Protein AF-A0A0D2EVQ9-F1 (afdb_monomer)

Sequence (147 aa):
MINGIFSLAARFSTHPYFETTPVQERGRKFARSATLIKDTMINTIEEPTLEFAKGCVLLAYHYITAGELAQGSMLTSICVYYAYDLGLDMVDVRCIGDDGSGEDNLQDVDAWVHMEDLHRLWWAIWELDAFVATISSQHFGSTSPVR

Organism: NCBI:txid1442368

Radius of gyration: 18.38 Å; Cα contacts (8 Å, |Δi|>4): 140; chains: 1; bounding box: 41×39×63 Å

Solvent-accessible surface area (backbone atoms only — not comparable to full-atom values): 8045 Å² total; per-residue (Å²): 80,69,36,12,52,45,16,46,50,36,44,75,54,85,53,75,92,42,71,89,45,58,52,61,58,48,10,50,70,32,37,53,55,35,49,56,52,47,61,55,44,69,77,70,53,91,70,86,47,74,61,54,47,54,21,47,48,36,40,20,54,31,27,42,73,48,66,40,47,70,65,12,47,56,42,37,54,52,40,51,54,47,34,60,75,68,45,30,86,46,48,74,61,70,46,42,34,98,85,68,48,62,51,75,58,70,78,40,64,67,58,41,53,50,51,52,53,43,47,52,50,36,52,53,45,50,53,51,45,54,50,47,55,53,57,58,56,54,59,60,65,74,69,60,74,86,127

Foldseek 3Di:
DVLLVQLQCQLVDPDPVCVPPHSLCSSVVSLVVLVVVLVVCVVPDPADDLVSLVSLLSSLVSCVSSVVLVSNQVSLVVSVVNLVSVVLVCLVVVQQPPVRPRPPLVVDPVSVVVSVSSPVSNVSSVVSNVVSVVVVVVVVVVPPDDD

Secondary structure (DSSP, 8-state):
-HHHHHHHHGGG---GGGTTS-TTTTTHHHHHHHHHHHHHHHTT-SS--HHHHHHHHHHHHHHHHTT-HHHHHHHHHHHHHHHHHTTGGGHHHHTB-TTSPBPGGGG-HHHHHHHHHHHHHHHHHHHHHHHHHHHHHHHHHHT----

InterPro domains:
  IPR050815 Transcription factor, fungi [PTHR47338] (2-138)

Nearest PDB structures (foldseek):
  8e0m-assembly3_G  TM=3.834E-01  e=1.898E-01  synthetic construct
  8fbo-assembly1_C  TM=3.636E-01  e=6.219E-01  synthetic construct
  7ai4-assembly2_B  TM=5.319E-01  e=3.342E+00  Homo sapiens
  7exe-assembly1_A  TM=2.735E-01  e=6.357E+00  Mus musculus

Structure (mmCIF, N/CA/C/O backbone):
data_AF-A0A0D2EVQ9-F1
#
_entry.id   AF-A0A0D2EVQ9-F1
#
loop_
_atom_site.group_PDB
_atom_site.id
_atom_site.type_symbol
_atom_site.label_atom_id
_atom_site.label_alt_id
_atom_site.label_comp_id
_atom_site.label_asym_id
_atom_site.label_entity_id
_atom_site.label_seq_id
_atom_site.pdbx_PDB_ins_code
_atom_site.Cartn_x
_atom_site.Cartn_y
_atom_site.Cartn_z
_atom_site.occupancy
_atom_site.B_iso_or_equiv
_atom_site.auth_seq_id
_atom_site.auth_comp_id
_atom_site.auth_asym_id
_atom_site.auth_atom_id
_atom_site.pdbx_PDB_model_num
ATOM 1 N N . MET A 1 1 ? 0.581 -7.756 -6.405 1.00 88.44 1 MET A N 1
ATOM 2 C CA . MET A 1 1 ? -0.443 -6.711 -6.639 1.00 88.44 1 MET A CA 1
ATOM 3 C C . MET A 1 1 ? -1.888 -7.183 -6.421 1.00 88.44 1 MET A C 1
ATOM 5 O O . MET A 1 1 ? -2.554 -6.629 -5.557 1.00 88.44 1 MET A O 1
ATOM 9 N N . ILE A 1 2 ? -2.383 -8.207 -7.137 1.00 95.88 2 ILE A N 1
ATOM 10 C CA . ILE A 1 2 ? -3.822 -8.564 -7.168 1.00 95.88 2 ILE A CA 1
ATOM 11 C C . ILE A 1 2 ? -4.478 -8.790 -5.791 1.00 95.88 2 ILE A C 1
ATOM 13 O O . ILE A 1 2 ? -5.576 -8.302 -5.539 1.00 95.88 2 ILE A O 1
ATOM 17 N N . ASN A 1 3 ? -3.781 -9.450 -4.861 1.00 96.00 3 ASN A N 1
ATOM 18 C CA . ASN A 1 3 ? -4.286 -9.667 -3.502 1.00 96.00 3 ASN A CA 1
ATOM 19 C C . ASN A 1 3 ? -4.471 -8.356 -2.715 1.00 96.00 3 ASN A C 1
ATOM 21 O O . ASN A 1 3 ? -5.388 -8.267 -1.905 1.00 96.00 3 ASN A O 1
ATOM 25 N N . GLY A 1 4 ? -3.644 -7.337 -2.971 1.00 95.12 4 GLY A N 1
ATOM 26 C CA . GLY A 1 4 ? -3.806 -6.004 -2.381 1.00 95.12 4 GLY A CA 1
ATOM 27 C C . GLY A 1 4 ? -5.008 -5.256 -2.961 1.00 95.12 4 GLY A C 1
ATOM 2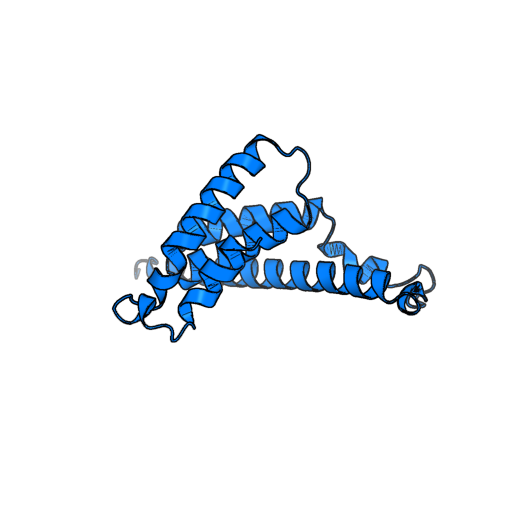8 O O . GLY A 1 4 ? -5.750 -4.607 -2.234 1.00 95.12 4 GLY A O 1
ATOM 29 N N . ILE A 1 5 ? -5.270 -5.408 -4.264 1.00 96.94 5 ILE A N 1
ATOM 30 C CA . ILE A 1 5 ? -6.474 -4.838 -4.889 1.00 96.94 5 ILE A CA 1
ATOM 31 C C . ILE A 1 5 ? -7.721 -5.470 -4.266 1.00 96.94 5 ILE A C 1
ATOM 33 O O . ILE A 1 5 ? -8.617 -4.762 -3.811 1.00 96.94 5 ILE A O 1
ATOM 37 N N . PHE A 1 6 ? -7.775 -6.803 -4.196 1.00 97.19 6 PHE A N 1
ATOM 38 C CA . PHE A 1 6 ? -8.926 -7.503 -3.629 1.00 97.19 6 PHE A CA 1
ATOM 39 C C . PHE A 1 6 ? -9.107 -7.250 -2.133 1.00 97.19 6 PHE A C 1
ATOM 41 O O . PHE A 1 6 ? -10.249 -7.170 -1.682 1.00 97.19 6 PHE A O 1
ATOM 48 N N . SER A 1 7 ? -8.033 -7.077 -1.358 1.00 96.81 7 SER A N 1
ATOM 49 C CA . SER A 1 7 ? -8.166 -6.756 0.066 1.00 96.81 7 SER A CA 1
ATOM 50 C C . SER A 1 7 ? -8.838 -5.400 0.297 1.00 96.81 7 SER A C 1
ATOM 52 O O . SER A 1 7 ? -9.638 -5.267 1.225 1.00 96.81 7 SER A O 1
ATOM 54 N N . LEU A 1 8 ? -8.573 -4.409 -0.556 1.00 95.25 8 LEU A N 1
ATOM 55 C CA . LEU A 1 8 ? -9.214 -3.099 -0.470 1.00 95.25 8 LEU A CA 1
ATOM 56 C C . LEU A 1 8 ? -10.623 -3.114 -1.088 1.00 95.25 8 LEU A C 1
ATOM 58 O O . LEU A 1 8 ? -11.586 -2.666 -0.462 1.00 95.25 8 LEU A O 1
ATOM 62 N N . ALA A 1 9 ? -10.769 -3.698 -2.280 1.00 96.69 9 ALA A N 1
ATOM 63 C CA . ALA A 1 9 ? -12.020 -3.717 -3.037 1.00 96.69 9 ALA A CA 1
ATOM 64 C C . ALA A 1 9 ? -13.121 -4.573 -2.386 1.00 96.69 9 ALA A C 1
ATOM 66 O O . ALA A 1 9 ? -14.303 -4.255 -2.519 1.00 96.69 9 ALA A O 1
ATOM 67 N N . ALA A 1 10 ? -12.766 -5.630 -1.642 1.00 96.81 10 ALA A N 1
ATOM 68 C CA . ALA A 1 10 ? -13.742 -6.509 -0.989 1.00 96.81 10 ALA A CA 1
ATOM 69 C C . ALA A 1 10 ? -14.686 -5.762 -0.030 1.00 96.81 10 ALA A C 1
ATOM 71 O O . ALA A 1 10 ? -15.827 -6.185 0.161 1.00 96.81 10 ALA A O 1
ATOM 72 N N . ARG A 1 11 ? -14.254 -4.622 0.527 1.00 95.12 11 ARG A N 1
ATOM 73 C CA . ARG A 1 11 ? -15.084 -3.761 1.388 1.00 95.12 11 ARG A CA 1
ATOM 74 C C . ARG A 1 11 ? -16.329 -3.239 0.669 1.00 95.12 11 ARG A C 1
ATOM 76 O O . ARG A 1 11 ? -17.377 -3.100 1.292 1.00 95.12 11 ARG A O 1
ATOM 83 N N . PHE A 1 12 ? -16.211 -2.992 -0.634 1.00 95.50 12 PHE A N 1
ATOM 84 C CA . PHE A 1 12 ? -17.265 -2.435 -1.484 1.00 95.50 12 PHE A CA 1
ATOM 85 C C . PHE A 1 12 ? -18.042 -3.510 -2.251 1.00 95.50 12 PHE A C 1
ATOM 87 O O . PHE A 1 12 ? -18.969 -3.196 -2.994 1.00 95.50 12 PHE A O 1
ATOM 94 N N . SER A 1 13 ? -17.679 -4.785 -2.090 1.00 96.00 13 SER A N 1
ATOM 95 C CA . SER A 1 13 ? -18.364 -5.876 -2.771 1.00 96.00 13 SER A CA 1
ATOM 96 C C . SER A 1 13 ? -19.776 -6.078 -2.216 1.00 96.00 13 SER A C 1
ATOM 98 O O . SER A 1 13 ? -19.982 -6.134 -1.002 1.00 96.00 13 SER A O 1
ATOM 100 N N . THR A 1 14 ? -20.741 -6.243 -3.118 1.00 95.44 14 THR A N 1
ATOM 101 C CA . THR A 1 14 ? -22.139 -6.600 -2.824 1.00 95.44 14 THR A CA 1
ATOM 102 C C . THR A 1 14 ? -22.403 -8.103 -2.950 1.00 95.44 14 THR A C 1
ATOM 104 O O . THR A 1 14 ? -23.547 -8.543 -2.877 1.00 95.44 14 THR A O 1
ATOM 107 N N . HIS A 1 15 ? -21.359 -8.910 -3.162 1.00 95.81 15 HIS A N 1
ATOM 108 C CA . HIS A 1 15 ? -21.501 -10.346 -3.380 1.00 95.81 15 HIS A CA 1
ATOM 109 C C . HIS A 1 15 ? -22.019 -11.061 -2.109 1.00 95.81 15 HIS A C 1
ATOM 111 O O . HIS A 1 15 ? -21.493 -10.784 -1.025 1.00 95.81 15 HIS A O 1
ATOM 117 N N . PRO A 1 16 ? -22.951 -12.039 -2.213 1.00 96.12 16 PRO A N 1
ATOM 118 C CA . PRO A 1 16 ? -23.529 -12.746 -1.055 1.00 96.12 16 PRO A CA 1
ATOM 119 C C . PRO A 1 16 ? -22.500 -13.388 -0.115 1.00 96.12 16 PRO A C 1
ATOM 121 O O . PRO A 1 16 ? -22.707 -13.476 1.088 1.00 96.12 16 PRO A O 1
ATOM 124 N N . TYR A 1 17 ? -21.335 -13.771 -0.647 1.00 95.19 17 TYR A N 1
ATOM 125 C CA . TYR A 1 17 ? -20.193 -14.260 0.144 1.00 95.19 17 TYR A CA 1
ATOM 126 C C . TYR A 1 17 ? -19.808 -13.331 1.316 1.00 95.19 17 TYR A C 1
ATOM 128 O O . TYR A 1 17 ? -19.321 -13.808 2.336 1.00 95.19 17 TYR A O 1
ATOM 136 N N . PHE A 1 18 ? -20.018 -12.017 1.185 1.00 95.06 18 PHE A N 1
ATOM 137 C CA . PHE A 1 18 ? -19.671 -11.025 2.205 1.00 95.06 18 PHE A CA 1
ATOM 138 C C . PHE A 1 18 ? -20.863 -10.523 3.028 1.00 95.06 18 PHE A C 1
ATOM 140 O O . PHE A 1 18 ? -20.684 -9.631 3.860 1.00 95.06 18 PHE A O 1
ATOM 147 N N . GLU A 1 19 ? -22.064 -11.060 2.812 1.00 93.94 19 GLU A N 1
ATOM 148 C CA . GLU A 1 19 ? -23.302 -10.568 3.427 1.00 93.94 19 GLU A CA 1
ATOM 149 C C . GLU A 1 19 ? -23.227 -10.571 4.959 1.00 93.94 19 GLU A C 1
ATOM 151 O O . GLU A 1 19 ? -23.575 -9.586 5.604 1.00 93.94 19 GLU A O 1
ATOM 156 N N . THR A 1 20 ? -22.656 -11.628 5.540 1.00 95.31 20 THR A N 1
ATOM 157 C CA . THR A 1 20 ? -22.492 -11.776 6.995 1.00 95.31 20 THR A CA 1
ATOM 158 C C . THR A 1 20 ? -21.173 -11.217 7.530 1.00 95.31 20 THR A C 1
ATOM 160 O O . THR A 1 20 ? -20.931 -11.275 8.733 1.00 95.31 20 THR A O 1
ATOM 163 N N . THR A 1 21 ? -20.283 -10.726 6.661 1.00 95.81 21 THR A N 1
ATOM 164 C CA . THR A 1 21 ? -18.947 -10.259 7.060 1.00 95.81 21 THR A CA 1
ATOM 165 C C . THR A 1 21 ? -18.942 -8.733 7.188 1.00 95.81 21 THR A C 1
ATOM 167 O O . THR A 1 21 ? -19.257 -8.049 6.203 1.00 95.81 21 THR A O 1
ATOM 170 N N . PRO A 1 22 ? -18.548 -8.172 8.349 1.00 94.56 22 PRO A N 1
ATOM 171 C CA . PRO A 1 22 ? -18.388 -6.730 8.521 1.00 94.56 22 PRO A CA 1
ATOM 172 C C . PRO A 1 22 ? -17.471 -6.139 7.450 1.00 94.56 22 PRO A C 1
ATOM 174 O O . PRO A 1 22 ? -16.473 -6.756 7.076 1.00 94.56 22 PRO A O 1
ATOM 177 N N . VAL A 1 23 ? -17.792 -4.940 6.955 1.00 93.62 23 VAL A N 1
ATOM 178 C CA . VAL A 1 23 ? -17.119 -4.345 5.784 1.00 93.62 23 VAL A CA 1
ATOM 179 C C . VAL A 1 23 ? -15.599 -4.262 5.937 1.00 93.62 23 VAL A C 1
ATOM 181 O O . VAL A 1 23 ? -14.883 -4.497 4.969 1.00 93.62 23 VAL A O 1
ATOM 184 N N . GLN A 1 24 ? -15.105 -4.012 7.150 1.00 92.38 24 GLN A N 1
ATOM 185 C CA . GLN A 1 24 ? -13.683 -3.910 7.481 1.00 92.38 24 GLN A CA 1
ATOM 186 C C . GLN A 1 24 ? -12.952 -5.256 7.357 1.00 92.38 24 GLN A C 1
ATOM 188 O O . GLN A 1 24 ? -11.766 -5.285 7.043 1.00 92.38 24 GLN A O 1
ATOM 193 N N . GLU A 1 25 ? -13.652 -6.375 7.559 1.00 94.81 25 GLU A N 1
ATOM 194 C CA . GLU A 1 25 ? -13.058 -7.716 7.587 1.00 94.81 25 GLU A CA 1
ATOM 195 C C . GLU A 1 25 ? -13.112 -8.441 6.235 1.00 94.81 25 GLU A C 1
ATOM 197 O O . GLU A 1 25 ? -12.377 -9.408 6.025 1.00 94.81 25 GLU A O 1
ATOM 202 N N . ARG A 1 26 ? -13.933 -7.968 5.285 1.00 96.06 26 ARG A N 1
ATOM 203 C CA . ARG A 1 26 ? -14.144 -8.609 3.966 1.00 96.06 26 ARG A CA 1
ATOM 204 C C . ARG A 1 26 ? -12.841 -8.842 3.195 1.00 96.06 26 ARG A C 1
ATOM 206 O O . ARG A 1 26 ? -12.697 -9.840 2.493 1.00 96.06 26 ARG A O 1
ATOM 213 N N . GLY A 1 27 ? -11.871 -7.944 3.357 1.00 96.38 27 GLY A N 1
ATOM 214 C CA . GLY A 1 27 ? -10.565 -8.013 2.702 1.00 96.38 27 GLY A CA 1
ATOM 215 C C . GLY A 1 27 ? -9.537 -8.936 3.357 1.00 96.38 27 GLY A C 1
ATOM 216 O O . GLY A 1 27 ? -8.512 -9.227 2.738 1.00 96.38 27 GLY A O 1
ATOM 217 N N . ARG A 1 28 ? -9.785 -9.418 4.583 1.00 96.12 28 ARG A N 1
ATOM 218 C CA . ARG A 1 28 ? -8.761 -10.032 5.450 1.00 96.12 28 ARG A CA 1
ATOM 219 C C . ARG A 1 28 ? -8.077 -11.245 4.815 1.00 96.12 28 ARG A C 1
ATOM 221 O O . ARG A 1 28 ? -6.868 -11.416 4.952 1.00 96.12 28 ARG A O 1
ATOM 228 N N . LYS A 1 29 ? -8.825 -12.086 4.091 1.00 96.12 29 LYS A N 1
ATOM 229 C CA . LYS A 1 29 ? -8.261 -13.269 3.414 1.00 96.12 29 LYS A CA 1
ATOM 230 C C . LYS A 1 29 ? -7.253 -12.871 2.333 1.00 96.12 29 LYS A C 1
ATOM 232 O O . LYS A 1 29 ? -6.168 -13.441 2.278 1.00 96.12 29 LYS A O 1
ATOM 237 N N . PHE A 1 30 ? -7.599 -11.884 1.509 1.00 97.62 30 PHE A N 1
ATOM 238 C CA . PHE A 1 30 ? -6.719 -11.386 0.454 1.00 97.62 30 PHE A CA 1
ATOM 239 C C . PHE A 1 30 ? -5.519 -10.643 1.040 1.00 97.62 30 PHE A C 1
ATOM 241 O O . PHE A 1 30 ? -4.396 -10.865 0.596 1.00 97.62 30 PHE A O 1
ATOM 248 N N . ALA A 1 31 ? -5.735 -9.848 2.093 1.00 97.62 31 ALA A N 1
ATOM 249 C CA . ALA A 1 31 ? -4.664 -9.163 2.806 1.00 97.62 31 ALA A CA 1
ATOM 250 C C . ALA A 1 31 ? -3.640 -10.158 3.348 1.00 97.62 31 ALA A C 1
ATOM 252 O O . ALA A 1 31 ? -2.459 -10.021 3.066 1.00 97.62 31 ALA A O 1
ATOM 253 N N . ARG A 1 32 ? -4.092 -11.233 4.005 1.00 97.38 32 ARG A N 1
ATOM 254 C CA . ARG A 1 32 ? -3.208 -12.297 4.500 1.00 97.38 32 ARG A CA 1
ATOM 255 C C . ARG A 1 32 ? -2.364 -12.915 3.384 1.00 97.38 32 ARG A C 1
ATOM 257 O O . ARG A 1 32 ? -1.170 -13.126 3.572 1.00 97.38 32 ARG A O 1
ATOM 264 N N . SER A 1 33 ? -2.958 -13.191 2.223 1.00 97.62 33 SER A N 1
ATOM 265 C CA . SER A 1 33 ? -2.209 -13.682 1.062 1.00 97.62 33 SER A CA 1
ATOM 266 C C . SER A 1 33 ? -1.207 -12.651 0.531 1.00 97.62 33 SER A C 1
ATOM 268 O O . SER A 1 33 ? -0.100 -13.029 0.158 1.00 97.62 33 SER A O 1
ATOM 270 N N . ALA A 1 34 ? -1.557 -11.362 0.514 1.00 97.31 34 ALA A N 1
ATOM 271 C CA . ALA A 1 34 ? -0.633 -10.292 0.140 1.00 97.31 34 ALA A CA 1
ATOM 272 C C . ALA A 1 34 ? 0.540 -10.181 1.127 1.00 97.31 34 ALA A C 1
ATOM 274 O O . ALA A 1 34 ? 1.679 -10.062 0.687 1.00 97.31 34 ALA A O 1
ATOM 275 N N . THR A 1 35 ? 0.284 -10.293 2.433 1.00 97.06 35 THR A N 1
ATOM 276 C CA . THR A 1 35 ? 1.309 -10.254 3.485 1.00 97.06 35 THR A CA 1
ATOM 277 C C . THR A 1 35 ? 2.307 -11.396 3.345 1.00 97.06 35 THR A C 1
ATOM 279 O O . THR A 1 35 ? 3.503 -11.147 3.379 1.00 97.06 35 THR A O 1
ATOM 282 N N . LEU A 1 36 ? 1.843 -12.624 3.091 1.00 96.12 36 LEU A N 1
ATOM 283 C CA . LEU A 1 36 ? 2.738 -13.771 2.882 1.00 96.12 36 LEU A CA 1
ATOM 284 C C . LEU A 1 36 ? 3.671 -13.572 1.678 1.00 96.12 36 LEU A C 1
ATOM 286 O O . LEU A 1 36 ? 4.864 -13.870 1.753 1.00 96.12 36 LEU A O 1
ATOM 290 N N . ILE A 1 37 ? 3.137 -13.043 0.573 1.00 94.44 37 ILE A N 1
ATOM 291 C CA . ILE A 1 37 ? 3.943 -12.715 -0.609 1.00 94.44 37 ILE A CA 1
ATOM 292 C C . ILE A 1 37 ? 4.933 -11.601 -0.265 1.00 94.44 37 ILE A C 1
ATOM 294 O O . ILE A 1 37 ? 6.115 -11.733 -0.566 1.00 94.44 37 ILE A O 1
ATOM 298 N N . LYS A 1 38 ? 4.475 -10.539 0.410 1.00 94.94 38 LYS A N 1
ATOM 299 C CA . LYS A 1 38 ? 5.323 -9.432 0.862 1.00 94.94 38 LYS A CA 1
ATOM 300 C C . LYS A 1 38 ? 6.495 -9.920 1.705 1.00 94.94 38 LYS A C 1
ATOM 302 O O . LYS A 1 38 ? 7.628 -9.568 1.412 1.00 94.94 38 LYS A O 1
ATOM 307 N N . ASP A 1 39 ? 6.231 -10.730 2.723 1.00 94.31 39 ASP A N 1
ATOM 308 C CA . ASP A 1 39 ? 7.261 -11.223 3.641 1.00 94.31 39 ASP A CA 1
ATOM 309 C C . ASP A 1 39 ? 8.284 -12.108 2.925 1.00 94.31 39 ASP A C 1
ATOM 311 O O . ASP A 1 39 ? 9.471 -12.067 3.237 1.00 94.31 39 ASP A O 1
ATOM 315 N N . THR A 1 40 ? 7.850 -12.866 1.916 1.00 92.75 40 THR A N 1
ATOM 316 C CA . THR A 1 40 ? 8.764 -13.646 1.070 1.00 92.75 40 THR A CA 1
ATOM 317 C C . THR A 1 40 ? 9.634 -12.727 0.205 1.00 92.75 40 THR A C 1
ATOM 319 O O . THR A 1 40 ? 10.841 -12.929 0.104 1.00 92.75 40 THR A O 1
ATOM 322 N N . MET A 1 41 ? 9.038 -11.688 -0.385 1.00 91.12 41 MET A N 1
ATOM 323 C CA . MET A 1 41 ? 9.725 -10.754 -1.283 1.00 91.12 41 MET A CA 1
ATOM 324 C C . MET A 1 41 ? 10.722 -9.843 -0.556 1.00 91.12 41 MET A C 1
ATOM 326 O O . MET A 1 41 ? 11.838 -9.685 -1.031 1.00 91.12 41 MET A O 1
ATOM 330 N N . ILE A 1 42 ? 10.377 -9.316 0.626 1.00 88.94 42 ILE A N 1
ATOM 331 C CA . ILE A 1 42 ? 11.274 -8.450 1.423 1.00 88.94 42 ILE A CA 1
ATOM 332 C C . ILE A 1 42 ? 12.607 -9.141 1.736 1.00 88.94 42 ILE A C 1
ATOM 334 O O . ILE A 1 42 ? 13.634 -8.484 1.823 1.00 88.94 42 ILE A O 1
ATOM 338 N N . ASN A 1 43 ? 12.595 -10.464 1.904 1.00 87.00 43 ASN A N 1
ATOM 339 C CA . ASN A 1 43 ? 13.794 -11.233 2.236 1.00 87.00 43 ASN A CA 1
ATOM 340 C C . ASN A 1 43 ? 14.573 -11.733 1.008 1.00 87.00 43 ASN A C 1
ATOM 342 O O . ASN A 1 43 ? 15.617 -12.358 1.175 1.00 87.00 43 ASN A O 1
ATOM 346 N N . THR A 1 44 ? 14.049 -11.546 -0.206 1.00 87.81 44 THR A N 1
ATOM 347 C CA . THR A 1 44 ? 14.626 -12.120 -1.437 1.00 87.81 44 THR A CA 1
ATOM 348 C C . THR A 1 44 ? 15.026 -11.076 -2.466 1.00 87.81 44 THR A C 1
ATOM 350 O O . THR A 1 44 ? 15.917 -11.337 -3.268 1.00 87.81 44 THR A O 1
ATOM 353 N N . ILE A 1 45 ? 14.372 -9.920 -2.460 1.00 82.69 45 ILE A N 1
ATOM 354 C CA . ILE A 1 45 ? 14.609 -8.850 -3.417 1.00 82.69 45 ILE A CA 1
ATOM 355 C C . ILE A 1 45 ? 15.683 -7.901 -2.872 1.00 82.69 45 ILE A C 1
ATOM 357 O O . ILE A 1 45 ? 15.570 -7.433 -1.742 1.00 82.69 45 ILE A O 1
ATOM 361 N N . GLU A 1 46 ? 16.688 -7.598 -3.696 1.00 81.69 46 GLU A N 1
ATOM 362 C CA . GLU A 1 46 ? 17.701 -6.574 -3.401 1.00 81.69 46 GLU A CA 1
ATOM 363 C C . GLU A 1 46 ? 17.157 -5.157 -3.640 1.00 81.69 46 GLU A C 1
ATOM 365 O O . GLU A 1 46 ? 17.300 -4.302 -2.772 1.00 81.69 46 GLU A O 1
ATOM 370 N N . GLU A 1 47 ? 16.469 -4.936 -4.768 1.00 86.06 47 GLU A N 1
ATOM 371 C CA . GLU A 1 47 ? 15.879 -3.645 -5.152 1.00 86.06 47 GLU A CA 1
ATOM 372 C C . GLU A 1 47 ? 14.358 -3.761 -5.375 1.00 86.06 47 GLU A C 1
ATOM 374 O O . GLU A 1 47 ? 13.905 -4.607 -6.158 1.00 86.06 47 GLU A O 1
ATOM 379 N N . PRO A 1 48 ? 13.528 -2.935 -4.711 1.00 87.12 48 PRO A N 1
ATOM 380 C CA . PRO A 1 48 ? 12.079 -3.005 -4.808 1.00 87.12 48 PRO A CA 1
ATOM 381 C C . PRO A 1 48 ? 11.620 -2.742 -6.242 1.00 87.12 48 PRO A C 1
ATOM 383 O O . PRO A 1 48 ? 11.936 -1.725 -6.845 1.00 87.12 48 PRO A O 1
ATOM 386 N N . THR A 1 49 ? 10.791 -3.627 -6.787 1.00 92.00 49 THR A N 1
ATOM 387 C CA . THR A 1 49 ? 10.156 -3.365 -8.082 1.00 92.00 49 THR A CA 1
ATOM 388 C C . THR A 1 49 ? 8.957 -2.434 -7.922 1.00 92.00 49 THR A C 1
ATOM 390 O O . THR A 1 49 ? 8.278 -2.420 -6.889 1.00 92.00 49 THR A O 1
ATOM 393 N N . LEU A 1 50 ? 8.621 -1.705 -8.989 1.00 93.75 50 LEU A N 1
ATOM 394 C CA . LEU A 1 50 ? 7.451 -0.827 -9.019 1.00 93.75 50 LEU A CA 1
ATOM 395 C C . LEU A 1 50 ? 6.148 -1.571 -8.659 1.00 93.75 50 LEU A C 1
ATOM 397 O O . LEU A 1 50 ? 5.330 -1.092 -7.872 1.00 93.75 50 LEU A O 1
ATOM 401 N N . GLU A 1 51 ? 5.951 -2.777 -9.198 1.00 93.38 51 GLU A N 1
ATOM 402 C CA . GLU A 1 51 ? 4.773 -3.602 -8.900 1.00 93.38 51 GLU A CA 1
ATOM 403 C C . GLU A 1 51 ? 4.707 -4.041 -7.435 1.00 93.38 51 GLU A C 1
ATOM 405 O O . GLU A 1 51 ? 3.616 -4.159 -6.855 1.00 93.38 51 GLU A O 1
ATOM 410 N N . PHE A 1 52 ? 5.871 -4.297 -6.836 1.00 94.38 52 PHE A N 1
ATOM 411 C CA . PHE A 1 52 ? 5.973 -4.650 -5.433 1.00 94.38 52 PHE A CA 1
ATOM 412 C C . PHE A 1 52 ? 5.569 -3.473 -4.542 1.00 94.38 52 PHE A C 1
ATOM 414 O O . PHE A 1 52 ? 4.692 -3.637 -3.689 1.00 94.38 52 PHE A O 1
ATOM 421 N N . ALA A 1 53 ? 6.106 -2.279 -4.814 1.00 95.75 53 ALA A N 1
ATOM 422 C CA . ALA A 1 53 ? 5.756 -1.050 -4.106 1.00 95.75 53 ALA A CA 1
ATOM 423 C C . ALA A 1 53 ? 4.243 -0.768 -4.161 1.00 95.75 53 ALA A C 1
ATOM 425 O O . ALA A 1 53 ? 3.611 -0.596 -3.118 1.00 95.75 53 ALA A O 1
ATOM 426 N N . LYS A 1 54 ? 3.613 -0.859 -5.342 1.00 96.75 54 LYS A N 1
ATOM 427 C CA . LYS A 1 54 ? 2.145 -0.726 -5.477 1.00 96.75 54 LYS A CA 1
ATOM 428 C C . LYS A 1 54 ? 1.377 -1.740 -4.634 1.00 96.75 54 LYS A C 1
ATOM 430 O O . LYS A 1 54 ? 0.358 -1.416 -4.025 1.00 96.75 54 LYS A O 1
ATOM 435 N N . GLY A 1 55 ? 1.843 -2.990 -4.610 1.00 96.62 55 GLY A N 1
ATOM 436 C CA . GLY A 1 55 ? 1.254 -4.040 -3.782 1.00 96.62 55 GLY A CA 1
ATOM 437 C C . GLY A 1 55 ? 1.304 -3.706 -2.290 1.00 96.62 55 GLY A C 1
ATOM 438 O O . GLY A 1 55 ? 0.305 -3.902 -1.595 1.00 96.62 55 GLY A O 1
ATOM 439 N N . CYS A 1 56 ? 2.434 -3.178 -1.820 1.00 97.06 56 CYS A N 1
ATOM 440 C CA . CYS A 1 56 ? 2.617 -2.729 -0.441 1.00 97.06 56 CYS A CA 1
ATOM 441 C C . CYS A 1 56 ? 1.711 -1.541 -0.099 1.00 97.06 56 CYS A C 1
ATOM 443 O O . CYS A 1 56 ? 1.043 -1.590 0.931 1.00 97.06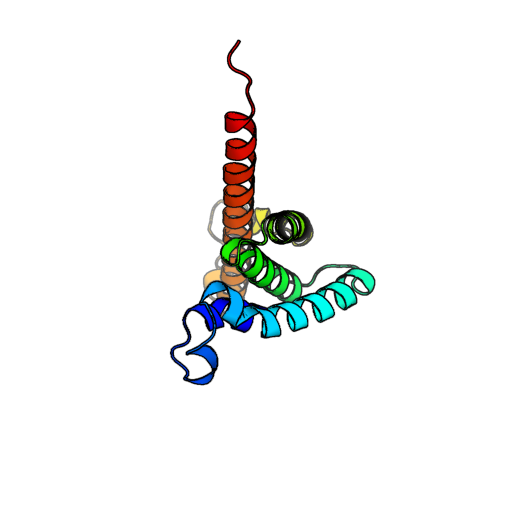 56 CYS A O 1
ATOM 445 N N . VAL A 1 57 ? 1.596 -0.546 -0.983 1.00 98.06 57 VAL A N 1
ATOM 446 C CA . VAL A 1 57 ? 0.706 0.615 -0.794 1.00 98.06 57 VAL A CA 1
ATOM 447 C C . VAL A 1 57 ? -0.749 0.179 -0.641 1.00 98.06 57 VAL A C 1
ATOM 449 O O . VAL A 1 57 ? -1.411 0.542 0.330 1.00 98.06 57 VAL A O 1
ATOM 452 N N . LEU A 1 58 ? -1.245 -0.678 -1.539 1.00 97.94 58 LEU A N 1
ATOM 453 C CA . LEU A 1 58 ? -2.610 -1.212 -1.457 1.00 97.94 58 LEU A CA 1
ATOM 454 C C . LEU A 1 58 ? -2.855 -1.984 -0.152 1.00 97.94 58 LEU A C 1
ATOM 456 O O . LEU A 1 58 ? -3.916 -1.864 0.465 1.00 97.94 58 LEU A O 1
ATOM 460 N N . LEU A 1 59 ? -1.870 -2.773 0.284 1.00 97.88 59 LEU A N 1
ATOM 461 C CA . LEU A 1 59 ? -1.946 -3.507 1.544 1.00 97.88 59 LEU A CA 1
ATOM 462 C C . LEU A 1 59 ? -1.922 -2.561 2.759 1.00 97.88 59 LEU A C 1
ATOM 464 O O . LEU A 1 59 ? -2.639 -2.808 3.728 1.00 97.88 59 LEU A O 1
ATOM 468 N N . ALA A 1 60 ? -1.173 -1.461 2.701 1.00 98.00 60 ALA A N 1
ATOM 469 C CA . ALA A 1 60 ? -1.140 -0.458 3.760 1.00 98.00 60 ALA A CA 1
ATOM 470 C C . ALA A 1 60 ? -2.482 0.278 3.883 1.00 98.00 60 ALA A C 1
ATOM 472 O O . ALA A 1 60 ? -3.037 0.342 4.982 1.00 98.00 60 ALA A O 1
ATOM 473 N N . TYR A 1 61 ? -3.074 0.715 2.763 1.00 97.56 61 TYR A N 1
ATOM 474 C CA . TYR A 1 61 ? -4.440 1.254 2.749 1.00 97.56 61 TYR A CA 1
ATOM 475 C C . TYR A 1 61 ? -5.450 0.254 3.323 1.00 97.56 61 TYR A C 1
ATOM 477 O O . TYR A 1 61 ? -6.335 0.636 4.095 1.00 97.56 61 TYR A O 1
ATOM 485 N N . HIS A 1 62 ? -5.325 -1.037 2.995 1.00 97.56 62 HIS A N 1
ATOM 486 C CA . HIS A 1 62 ? -6.177 -2.060 3.599 1.00 97.56 62 HIS A CA 1
ATOM 487 C C . HIS A 1 62 ? -6.035 -2.081 5.128 1.00 97.56 62 HIS A C 1
ATOM 489 O O . HIS A 1 62 ? -7.052 -1.990 5.814 1.00 97.56 62 HIS A O 1
ATOM 495 N N . TYR A 1 63 ? -4.812 -2.149 5.664 1.00 97.44 63 TYR A N 1
ATOM 496 C CA . TYR A 1 63 ? -4.590 -2.182 7.114 1.00 97.44 63 TYR A CA 1
ATOM 497 C C . TYR A 1 63 ? -5.144 -0.946 7.820 1.00 97.44 63 TYR A C 1
ATOM 499 O O . TYR A 1 63 ? 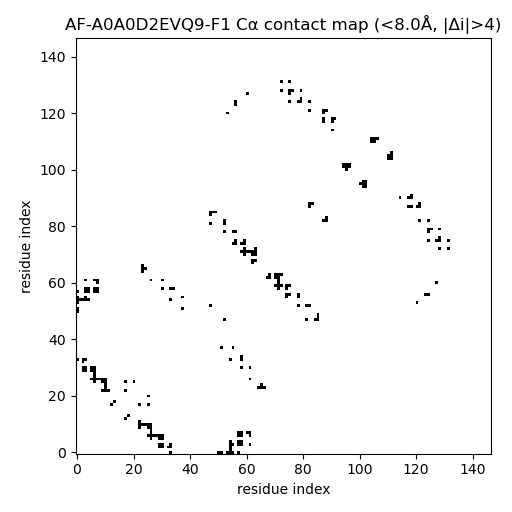-5.905 -1.079 8.779 1.00 97.44 63 TYR A O 1
ATOM 507 N N . ILE A 1 64 ? -4.845 0.249 7.308 1.00 95.69 64 ILE A N 1
ATOM 508 C CA . ILE A 1 64 ? -5.331 1.503 7.894 1.00 95.69 64 ILE A CA 1
ATOM 509 C C . ILE A 1 64 ? -6.858 1.541 7.887 1.00 95.69 64 ILE A C 1
ATOM 511 O O . ILE A 1 64 ? -7.483 1.771 8.921 1.00 95.69 64 ILE A O 1
ATOM 515 N N . THR A 1 65 ? -7.486 1.251 6.746 1.00 94.75 65 THR A N 1
ATOM 516 C CA . THR A 1 65 ? -8.952 1.287 6.646 1.00 94.75 65 THR A CA 1
ATOM 517 C C . THR A 1 65 ? -9.621 0.182 7.468 1.00 94.75 65 THR A C 1
ATOM 519 O O . THR A 1 65 ? -10.793 0.319 7.842 1.00 94.75 65 THR A O 1
ATOM 522 N N . ALA A 1 66 ? -8.939 -0.939 7.720 1.00 95.00 66 ALA A N 1
ATOM 523 C CA . ALA A 1 66 ? -9.396 -2.021 8.593 1.00 95.00 66 ALA A CA 1
ATOM 524 C C . ALA A 1 66 ? -9.217 -1.708 10.092 1.00 95.00 66 ALA A C 1
ATOM 526 O O . ALA A 1 66 ? -9.696 -2.472 10.926 1.00 95.00 66 ALA A O 1
ATOM 527 N N . GLY A 1 67 ? -8.579 -0.582 10.438 1.00 93.31 67 GLY A N 1
ATOM 528 C CA . GLY A 1 67 ? -8.296 -0.182 11.820 1.00 93.31 67 GLY A CA 1
ATOM 529 C C . GLY A 1 67 ? -7.012 -0.788 12.396 1.00 93.31 67 GLY A C 1
ATOM 530 O O . GLY A 1 67 ? -6.724 -0.610 13.576 1.00 93.31 67 GLY A O 1
ATOM 531 N N . GLU A 1 68 ? -6.213 -1.476 11.581 1.00 94.50 68 GLU A N 1
ATOM 532 C CA . GLU A 1 68 ? -4.925 -2.063 11.959 1.00 94.50 68 GLU A CA 1
ATOM 533 C C . GLU A 1 68 ? -3.797 -1.026 11.810 1.00 94.50 68 GLU A C 1
ATOM 535 O O . GLU A 1 68 ? -2.899 -1.159 10.977 1.00 94.50 68 GLU A O 1
ATOM 540 N N . LEU A 1 69 ? -3.864 0.049 12.607 1.00 93.94 69 LEU A N 1
ATOM 541 C CA . LEU A 1 69 ? -2.991 1.220 12.452 1.00 93.94 69 LEU A CA 1
ATOM 542 C C . LEU A 1 69 ? -1.502 0.898 12.608 1.00 93.94 69 LEU A C 1
ATOM 544 O O . LEU A 1 69 ? -0.706 1.424 11.848 1.00 93.94 69 LEU A O 1
ATOM 548 N N . ALA A 1 70 ? -1.105 0.024 13.535 1.00 94.44 70 ALA A N 1
ATOM 549 C CA . ALA A 1 70 ? 0.311 -0.300 13.726 1.00 94.44 70 ALA A CA 1
ATOM 550 C C . ALA A 1 70 ? 0.920 -0.972 12.480 1.00 94.44 70 ALA A C 1
ATOM 552 O O . ALA A 1 70 ? 1.980 -0.564 12.003 1.00 94.44 70 ALA A O 1
ATOM 553 N N . GLN A 1 71 ? 0.219 -1.963 11.920 1.00 95.56 71 GLN A N 1
ATOM 554 C CA . GLN A 1 71 ? 0.604 -2.644 10.683 1.00 95.56 71 GLN A CA 1
ATOM 555 C C . GLN A 1 71 ? 0.589 -1.679 9.494 1.00 95.56 71 GLN A C 1
ATOM 557 O O . GLN A 1 71 ? 1.522 -1.676 8.690 1.00 95.56 71 GLN A O 1
ATOM 562 N N . GLY A 1 72 ? -0.451 -0.844 9.405 1.00 96.88 72 GLY A N 1
ATOM 563 C CA . GLY A 1 72 ? -0.589 0.185 8.380 1.00 96.88 72 GLY A CA 1
ATOM 564 C C . GLY A 1 72 ? 0.560 1.190 8.407 1.00 96.88 72 GLY A C 1
ATOM 565 O O . GLY A 1 72 ? 1.204 1.395 7.382 1.00 96.88 72 GLY A O 1
ATOM 566 N N . SER A 1 73 ? 0.875 1.755 9.573 1.00 96.56 73 SER A N 1
ATOM 567 C CA . SER A 1 73 ? 1.957 2.728 9.753 1.00 96.56 73 SER A CA 1
ATOM 568 C C . SER A 1 73 ? 3.326 2.131 9.443 1.00 96.56 73 SER A C 1
ATOM 570 O O . SER A 1 73 ? 4.089 2.728 8.692 1.00 96.56 73 SER A O 1
ATOM 572 N N . MET A 1 74 ? 3.625 0.925 9.944 1.00 96.06 74 MET A N 1
ATOM 573 C CA . MET A 1 74 ? 4.889 0.247 9.631 1.00 96.06 74 MET A CA 1
ATOM 574 C C . MET A 1 74 ? 5.043 0.026 8.122 1.00 96.06 74 MET A C 1
ATOM 576 O O . MET A 1 74 ? 6.101 0.296 7.556 1.00 96.06 74 MET A O 1
ATOM 580 N N . LEU A 1 75 ? 3.987 -0.454 7.458 1.00 96.88 75 LEU A N 1
ATOM 581 C CA . LEU A 1 75 ? 4.030 -0.692 6.019 1.00 96.88 75 LEU A CA 1
ATOM 582 C C . LEU A 1 75 ? 4.097 0.614 5.216 1.00 96.88 75 LEU A C 1
ATOM 584 O O . LEU A 1 75 ? 4.744 0.644 4.173 1.00 96.88 75 LEU A O 1
ATOM 588 N N . THR A 1 76 ? 3.493 1.691 5.718 1.00 97.88 76 THR A N 1
ATOM 589 C CA . THR A 1 76 ? 3.593 3.038 5.135 1.00 97.88 76 THR A CA 1
ATOM 590 C C . THR A 1 76 ? 5.040 3.513 5.124 1.00 97.88 76 THR A C 1
ATOM 592 O O . THR A 1 76 ? 5.536 3.899 4.070 1.00 97.88 76 THR A O 1
ATOM 595 N N . SER A 1 77 ?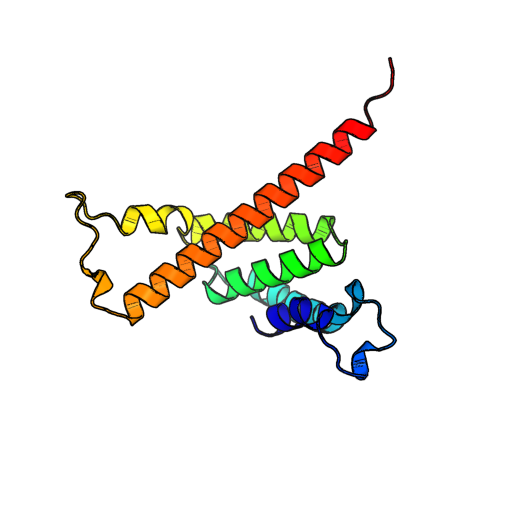 5.768 3.372 6.237 1.00 96.62 77 SER A N 1
ATOM 596 C CA . SER A 1 77 ? 7.194 3.722 6.292 1.00 96.62 77 SER A CA 1
ATOM 597 C C . SER A 1 77 ? 8.044 2.922 5.297 1.00 96.62 77 SER A C 1
ATOM 599 O O . SER A 1 77 ? 8.949 3.477 4.679 1.00 96.62 77 SER A O 1
ATOM 601 N N . ILE A 1 78 ? 7.735 1.636 5.089 1.00 95.06 78 ILE A N 1
ATOM 602 C CA . ILE A 1 78 ? 8.394 0.817 4.054 1.00 95.06 78 ILE A CA 1
ATOM 603 C C . ILE A 1 78 ? 8.092 1.365 2.651 1.00 95.06 78 ILE A C 1
ATOM 605 O O . ILE A 1 78 ? 8.988 1.442 1.816 1.00 95.06 78 ILE A O 1
ATOM 609 N N . CYS A 1 79 ? 6.847 1.771 2.385 1.00 97.12 79 CYS A N 1
ATOM 610 C CA . CYS A 1 79 ? 6.479 2.358 1.095 1.00 97.12 79 CYS A CA 1
ATOM 611 C C . CYS A 1 79 ? 7.197 3.690 0.849 1.00 97.12 79 CYS A C 1
ATOM 613 O O . CYS A 1 79 ? 7.658 3.914 -0.263 1.00 97.12 79 CYS A O 1
ATOM 615 N N . VAL A 1 80 ? 7.345 4.537 1.874 1.00 97.62 80 VAL A N 1
ATOM 616 C CA . VAL A 1 80 ? 8.127 5.783 1.789 1.00 97.62 80 VAL A CA 1
ATOM 617 C C . VAL A 1 80 ? 9.586 5.487 1.454 1.00 97.62 80 VAL A C 1
ATOM 619 O O . VAL A 1 80 ? 10.140 6.105 0.550 1.00 97.62 80 VAL A O 1
ATOM 622 N N . TYR A 1 81 ? 10.196 4.504 2.121 1.00 95.44 81 TYR A N 1
ATOM 623 C CA . TYR A 1 81 ? 11.556 4.073 1.792 1.00 95.44 81 TYR A CA 1
ATOM 624 C C . TYR A 1 81 ? 11.674 3.644 0.320 1.00 95.44 81 TYR A C 1
ATOM 626 O O . TYR A 1 81 ? 12.551 4.131 -0.389 1.00 95.44 81 TYR A O 1
ATOM 634 N N . TYR A 1 82 ? 10.745 2.816 -0.170 1.00 94.94 82 TYR A N 1
ATOM 635 C CA . TYR A 1 82 ? 10.725 2.404 -1.577 1.00 94.94 82 TYR A CA 1
ATOM 636 C C . TYR A 1 82 ? 10.450 3.548 -2.550 1.00 94.94 82 TYR A C 1
ATOM 638 O O . TYR A 1 82 ? 10.936 3.496 -3.673 1.00 94.94 82 TYR A O 1
ATOM 646 N N . ALA A 1 83 ? 9.697 4.574 -2.152 1.00 96.12 83 ALA A N 1
ATOM 647 C CA . ALA A 1 83 ? 9.457 5.730 -3.005 1.00 96.12 83 ALA A CA 1
ATOM 648 C C . ALA A 1 83 ? 10.756 6.472 -3.326 1.00 96.12 83 ALA A C 1
ATOM 650 O O . ALA A 1 83 ? 10.993 6.796 -4.486 1.00 96.12 83 ALA A O 1
ATOM 651 N N . TYR A 1 84 ? 11.605 6.685 -2.321 1.00 95.38 84 TYR A N 1
ATOM 652 C CA . TYR A 1 84 ? 12.908 7.317 -2.520 1.00 95.38 84 TYR A CA 1
ATOM 653 C C . TYR A 1 84 ? 13.884 6.416 -3.271 1.00 95.38 84 TYR A C 1
ATOM 655 O O . TYR A 1 84 ? 14.599 6.889 -4.149 1.00 95.38 84 TYR A O 1
ATOM 663 N N . ASP A 1 85 ? 13.887 5.118 -2.968 1.00 93.50 85 ASP A N 1
ATOM 664 C CA . ASP A 1 85 ? 14.766 4.155 -3.636 1.00 93.50 85 ASP A CA 1
ATOM 665 C C . ASP A 1 85 ? 14.455 4.040 -5.142 1.00 93.50 85 ASP A C 1
ATOM 667 O O . ASP A 1 85 ? 15.349 4.041 -5.984 1.00 93.50 85 ASP A O 1
ATOM 671 N N . LEU A 1 86 ? 13.167 4.071 -5.499 1.00 93.88 86 LEU A N 1
ATOM 672 C CA . LEU A 1 86 ? 12.692 4.116 -6.885 1.00 93.88 86 LEU A CA 1
ATOM 673 C C . LEU A 1 86 ? 12.778 5.517 -7.525 1.00 93.88 86 LEU A C 1
ATOM 675 O O . LEU A 1 86 ? 12.468 5.668 -8.710 1.00 93.88 86 LEU A O 1
ATOM 679 N N . GLY A 1 87 ? 13.168 6.549 -6.768 1.00 93.12 87 GLY A N 1
ATOM 680 C CA . GLY A 1 87 ? 13.226 7.940 -7.227 1.00 93.12 87 GLY A CA 1
ATOM 681 C C . GLY A 1 87 ? 11.872 8.510 -7.663 1.00 93.12 87 GLY A C 1
ATOM 682 O O . GLY A 1 87 ? 11.816 9.299 -8.610 1.00 93.12 87 GLY A O 1
ATOM 683 N N . LEU A 1 88 ? 10.782 8.078 -7.019 1.00 94.81 88 LEU A N 1
ATOM 684 C CA . LEU A 1 88 ? 9.415 8.507 -7.336 1.00 94.81 88 LEU A CA 1
ATOM 685 C C . LEU A 1 88 ? 9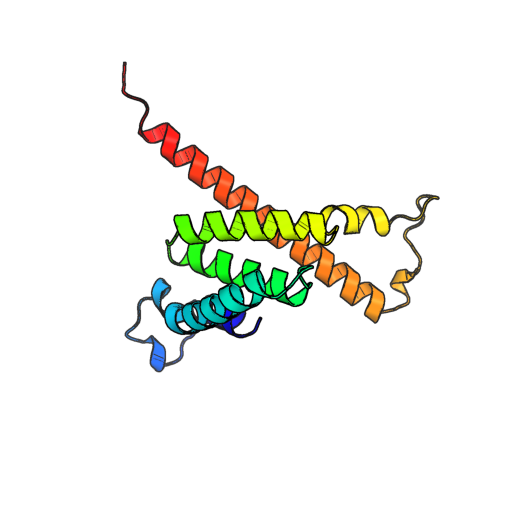.170 9.984 -7.003 1.00 94.81 88 LEU A C 1
ATOM 687 O O . LEU A 1 88 ? 8.346 10.633 -7.639 1.00 94.81 88 LEU A O 1
ATOM 691 N N . ASP A 1 89 ? 9.906 10.520 -6.035 1.00 92.12 89 ASP A N 1
ATOM 692 C CA . ASP A 1 89 ? 9.872 11.926 -5.628 1.00 92.12 89 ASP A CA 1
ATOM 693 C C . ASP A 1 89 ? 10.402 12.880 -6.711 1.00 92.12 89 ASP A C 1
ATOM 695 O O . ASP A 1 89 ? 10.078 14.066 -6.716 1.00 92.12 89 ASP A O 1
ATOM 699 N N . MET A 1 90 ? 11.184 12.357 -7.657 1.00 91.06 90 MET A N 1
ATOM 700 C CA . MET A 1 90 ? 11.804 13.131 -8.734 1.00 91.06 90 MET A CA 1
ATOM 701 C C . MET A 1 90 ? 11.054 13.034 -10.068 1.00 91.06 90 MET A C 1
ATOM 703 O O . MET A 1 90 ? 11.514 13.611 -11.055 1.00 91.06 90 MET A O 1
ATOM 707 N N . VAL A 1 91 ? 9.927 12.313 -10.127 1.00 87.88 91 VAL A N 1
ATOM 708 C CA . VAL A 1 91 ? 9.180 12.055 -11.376 1.00 87.88 91 VAL A CA 1
ATOM 709 C C . VAL A 1 91 ? 8.789 13.359 -12.069 1.00 87.88 91 VAL A C 1
ATOM 711 O O . VAL A 1 91 ? 9.089 13.533 -13.248 1.00 87.88 91 VAL A O 1
ATOM 714 N N . ASP A 1 92 ? 8.224 14.313 -11.329 1.00 80.94 92 ASP A N 1
ATOM 715 C CA . ASP A 1 92 ? 7.778 15.592 -11.898 1.00 80.94 92 ASP A CA 1
ATOM 716 C C . ASP A 1 92 ? 8.947 16.466 -12.371 1.00 80.94 92 ASP A C 1
ATOM 718 O O . ASP A 1 92 ? 8.839 17.170 -13.374 1.00 80.94 92 ASP A O 1
ATOM 722 N N . VAL A 1 93 ? 10.090 16.403 -11.680 1.00 80.75 93 VAL A N 1
ATOM 723 C CA . VAL A 1 93 ? 11.288 17.177 -12.041 1.00 80.75 93 VAL A CA 1
ATOM 724 C C . VAL A 1 93 ? 11.890 16.659 -13.344 1.00 80.75 93 VAL A C 1
ATOM 726 O O . VAL A 1 93 ? 12.311 17.455 -14.176 1.00 80.75 93 VAL A O 1
ATOM 729 N N . ARG A 1 94 ? 11.896 15.336 -13.548 1.00 71.25 94 ARG A N 1
ATOM 730 C CA . ARG A 1 94 ? 12.426 14.703 -14.768 1.00 71.25 94 ARG A CA 1
ATOM 731 C C . ARG A 1 94 ? 11.612 15.042 -16.019 1.00 71.25 94 ARG A C 1
ATOM 733 O O . ARG A 1 94 ? 12.166 15.003 -17.105 1.00 71.25 94 ARG A O 1
ATOM 740 N N . CYS A 1 95 ? 10.337 15.402 -15.869 1.00 66.25 95 CYS A N 1
ATOM 741 C CA . CYS A 1 95 ? 9.471 15.781 -16.990 1.00 66.25 95 CYS A CA 1
ATOM 742 C C . CYS A 1 95 ? 9.798 17.169 -17.571 1.00 66.25 95 CYS A C 1
ATOM 744 O O . CYS A 1 95 ? 9.382 17.490 -18.687 1.00 66.25 95 CYS A O 1
ATOM 746 N N . ILE A 1 96 ? 10.487 18.018 -16.803 1.00 65.00 96 ILE A N 1
ATOM 747 C CA . ILE A 1 96 ? 10.878 19.363 -17.216 1.00 65.00 96 ILE A CA 1
ATOM 748 C C . ILE A 1 96 ? 12.279 19.244 -17.818 1.00 65.00 96 ILE A C 1
ATOM 750 O O . ILE A 1 96 ? 13.238 18.962 -17.101 1.00 65.00 96 ILE A O 1
ATOM 754 N N . GLY A 1 97 ? 12.402 19.437 -19.132 1.00 61.22 97 GLY A N 1
ATO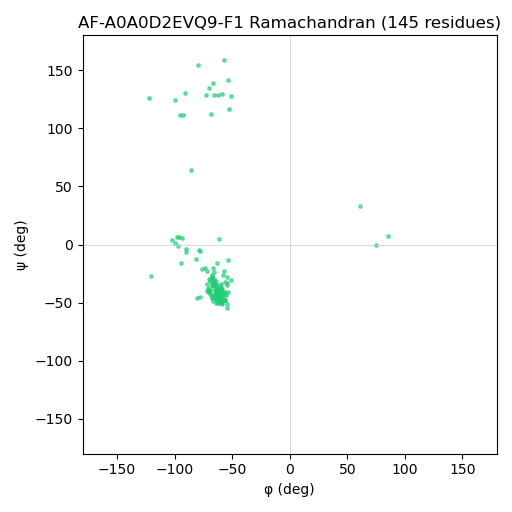M 755 C CA . GLY A 1 97 ? 13.696 19.481 -19.804 1.00 61.22 97 GLY A CA 1
ATOM 756 C C . GLY A 1 97 ? 14.602 20.564 -19.211 1.00 61.22 97 GLY A C 1
ATOM 757 O O . GLY A 1 97 ? 14.133 21.519 -18.591 1.00 61.22 97 GLY A O 1
ATOM 758 N N . ASP A 1 98 ? 15.915 20.434 -19.412 1.00 63.03 98 ASP A N 1
ATOM 759 C CA . ASP A 1 98 ? 16.936 21.355 -18.872 1.00 63.03 98 ASP A CA 1
ATOM 760 C C . ASP A 1 98 ? 16.720 22.824 -19.311 1.00 63.03 98 ASP A C 1
ATOM 762 O O . ASP A 1 98 ? 17.129 23.768 -18.638 1.00 63.03 98 ASP A O 1
ATOM 766 N N . ASP A 1 99 ? 16.013 23.035 -20.425 1.00 65.44 99 ASP A N 1
ATOM 767 C CA . ASP A 1 99 ? 15.619 24.345 -20.954 1.00 65.44 99 ASP A CA 1
ATOM 768 C C . ASP A 1 99 ? 14.221 24.819 -20.501 1.00 6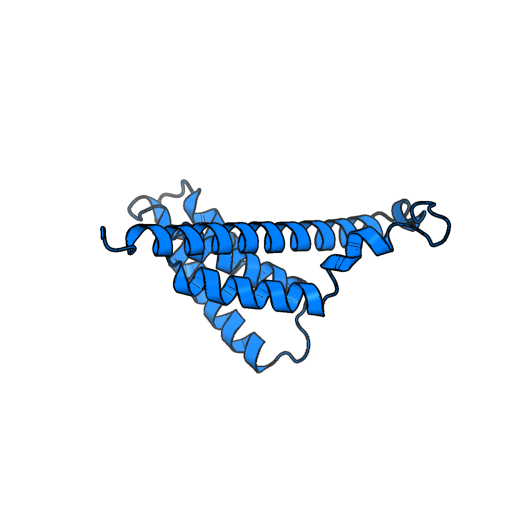5.44 99 ASP A C 1
ATOM 770 O O . ASP A 1 99 ? 13.729 25.854 -20.959 1.00 65.44 99 ASP A O 1
ATOM 774 N N . GLY A 1 100 ? 13.568 24.081 -19.601 1.00 61.25 100 GLY A N 1
ATOM 775 C CA . GLY A 1 100 ? 12.204 24.336 -19.144 1.00 61.25 100 GLY A CA 1
ATOM 776 C C . GLY A 1 100 ? 11.119 23.946 -20.150 1.00 61.25 100 GLY A C 1
ATOM 777 O O . GLY A 1 100 ? 9.934 24.119 -19.847 1.00 61.25 100 GLY A O 1
ATOM 778 N N . SER A 1 101 ? 11.475 23.428 -21.331 1.00 61.38 101 SER A N 1
ATOM 779 C CA . SER A 1 101 ? 10.500 22.797 -22.216 1.00 61.38 101 SER A CA 1
ATOM 780 C C . SER A 1 101 ? 10.114 21.447 -21.612 1.00 61.38 101 SER A C 1
ATOM 782 O O . SER A 1 101 ? 10.973 20.673 -21.200 1.00 61.38 101 SER A O 1
ATOM 784 N N . GLY A 1 102 ? 8.815 21.173 -21.460 1.00 60.03 102 GLY A N 1
ATOM 785 C CA . GLY A 1 102 ? 8.387 19.829 -21.067 1.00 60.03 102 GLY A CA 1
ATOM 786 C C . GLY A 1 102 ? 8.904 18.847 -22.112 1.00 60.03 102 GLY A C 1
ATOM 787 O O . GLY A 1 102 ? 8.736 19.118 -23.302 1.00 60.03 102 GLY A O 1
ATOM 788 N N . GLU A 1 103 ? 9.566 17.765 -21.691 1.00 56.19 103 GLU A N 1
ATOM 789 C CA . GLU A 1 103 ? 10.081 16.774 -22.636 1.00 56.19 103 GLU A CA 1
ATOM 790 C C . GLU A 1 103 ? 8.951 16.352 -23.590 1.00 56.19 103 GLU A C 1
ATOM 792 O O . GLU A 1 103 ? 7.876 15.923 -23.164 1.00 56.19 103 GLU A O 1
ATOM 797 N N . ASP A 1 104 ? 9.213 16.430 -24.898 1.00 56.28 104 ASP A N 1
ATOM 798 C CA . ASP A 1 104 ? 8.330 15.980 -25.989 1.00 56.28 104 ASP A CA 1
ATOM 799 C C . ASP A 1 104 ? 8.030 14.460 -25.931 1.00 56.28 104 ASP A C 1
ATOM 801 O O . ASP A 1 104 ? 7.327 13.907 -26.775 1.00 56.28 104 ASP A O 1
ATOM 805 N N . ASN A 1 105 ? 8.501 13.780 -24.877 1.00 56.25 105 ASN A N 1
ATOM 806 C CA . ASN A 1 105 ? 8.181 12.405 -24.495 1.00 56.25 105 ASN A CA 1
ATOM 807 C C . ASN A 1 105 ? 6.668 12.142 -24.360 1.00 56.25 105 ASN A C 1
ATOM 809 O O . ASN A 1 105 ? 6.256 10.987 -24.352 1.00 56.25 105 ASN A O 1
ATOM 813 N N . LEU A 1 106 ? 5.821 13.181 -24.330 1.00 61.25 106 LEU A N 1
ATOM 814 C CA . LEU A 1 106 ? 4.361 13.049 -24.437 1.00 61.25 106 LEU A CA 1
ATOM 815 C C . LEU A 1 106 ? 3.880 12.474 -25.784 1.00 61.25 106 LEU A C 1
ATOM 817 O O . LEU A 1 106 ? 2.721 12.068 -25.879 1.00 61.25 106 LEU A O 1
ATOM 821 N N . GLN A 1 107 ? 4.719 12.447 -26.827 1.00 70.94 107 GLN A N 1
ATOM 822 C CA . GLN A 1 107 ? 4.354 11.816 -28.102 1.00 70.94 107 GLN A CA 1
ATOM 823 C C . GLN A 1 107 ? 4.315 10.285 -28.019 1.00 70.94 107 GLN A C 1
ATOM 825 O O . GLN A 1 107 ? 3.615 9.652 -28.814 1.00 70.94 107 GLN A O 1
ATOM 830 N N . ASP A 1 108 ? 5.025 9.692 -27.056 1.00 83.25 108 ASP A N 1
ATOM 831 C CA . ASP A 1 108 ? 4.981 8.259 -26.791 1.00 83.25 108 ASP A CA 1
ATOM 832 C C . ASP A 1 108 ? 3.971 7.955 -25.675 1.00 83.25 108 ASP A C 1
ATOM 834 O O . ASP A 1 108 ? 4.158 8.294 -24.504 1.00 83.25 108 ASP A O 1
ATOM 838 N N . VAL A 1 109 ? 2.875 7.295 -26.053 1.00 88.25 109 VAL A N 1
ATOM 839 C CA . VAL A 1 109 ? 1.798 6.915 -25.133 1.00 88.25 109 VAL A CA 1
ATOM 840 C C . VAL A 1 109 ? 2.313 5.991 -24.030 1.00 88.25 109 VAL A C 1
ATOM 842 O O . VAL A 1 109 ? 1.882 6.132 -22.886 1.00 88.25 109 VAL A O 1
ATOM 845 N N . ASP A 1 110 ? 3.235 5.076 -24.336 1.00 89.69 110 ASP A N 1
ATOM 846 C CA . ASP A 1 110 ? 3.735 4.115 -23.350 1.00 89.69 110 ASP A CA 1
ATOM 847 C C . ASP A 1 110 ? 4.643 4.806 -22.324 1.00 89.69 110 ASP A C 1
ATOM 849 O O . ASP A 1 110 ? 4.520 4.557 -21.119 1.00 89.69 110 ASP A O 1
ATOM 853 N N . ALA A 1 111 ? 5.488 5.740 -22.776 1.00 86.12 111 ALA A N 1
ATOM 854 C CA . ALA A 1 111 ? 6.288 6.585 -21.892 1.00 86.12 111 ALA A CA 1
ATOM 855 C C . ALA A 1 111 ? 5.394 7.440 -20.983 1.00 86.12 111 ALA A C 1
ATOM 857 O O . ALA A 1 111 ? 5.611 7.494 -19.769 1.00 86.12 111 ALA A O 1
ATOM 858 N N . TRP A 1 112 ? 4.340 8.045 -21.542 1.00 85.81 112 TRP A N 1
ATOM 859 C CA . TRP A 1 112 ? 3.378 8.823 -20.765 1.00 85.81 112 TRP A CA 1
ATOM 860 C C . TRP A 1 112 ? 2.656 7.977 -19.711 1.00 85.81 112 TRP A C 1
ATOM 862 O O . TRP A 1 112 ? 2.588 8.378 -18.549 1.00 85.81 112 TRP A O 1
ATOM 872 N N . VAL A 1 113 ? 2.157 6.790 -20.082 1.00 91.31 113 VAL A N 1
ATOM 873 C CA . VAL A 1 113 ? 1.495 5.865 -19.145 1.00 91.31 113 VAL A CA 1
ATOM 874 C C . VAL A 1 113 ? 2.447 5.466 -18.024 1.00 91.31 113 VAL A C 1
ATOM 876 O O . VAL A 1 113 ? 2.037 5.431 -16.865 1.00 91.31 113 VAL A O 1
ATOM 879 N N . HIS A 1 114 ? 3.711 5.187 -18.346 1.00 90.44 114 HIS A N 1
ATOM 880 C CA . HIS A 1 114 ? 4.708 4.843 -17.342 1.00 90.44 114 HIS A CA 1
ATOM 881 C C . HIS A 1 114 ? 4.959 5.995 -16.362 1.00 90.44 114 HIS A C 1
ATOM 883 O O . HIS A 1 114 ? 4.933 5.779 -15.151 1.00 90.44 114 HIS A O 1
ATOM 889 N N . MET A 1 115 ? 5.142 7.221 -16.860 1.00 89.75 115 MET A N 1
ATOM 890 C CA . MET A 1 115 ? 5.332 8.390 -15.995 1.00 89.75 115 MET A CA 1
ATOM 891 C C . MET A 1 115 ? 4.113 8.651 -15.111 1.00 89.75 115 MET A C 1
ATOM 893 O O . MET A 1 115 ? 4.257 8.843 -13.905 1.00 89.75 115 MET A O 1
ATOM 897 N N . GLU A 1 116 ? 2.912 8.586 -15.683 1.00 91.62 116 GLU A N 1
ATOM 898 C CA . GLU A 1 116 ? 1.658 8.767 -14.950 1.00 91.62 116 GLU A CA 1
ATOM 899 C C . GLU A 1 116 ? 1.484 7.714 -13.842 1.00 91.62 116 GLU A C 1
ATOM 901 O O . GLU A 1 116 ? 0.976 7.996 -12.756 1.00 91.62 116 GLU A O 1
ATOM 906 N N . ASP A 1 117 ? 1.935 6.489 -14.084 1.00 93.56 117 ASP A N 1
ATOM 907 C CA . ASP A 1 117 ? 1.884 5.393 -13.125 1.00 93.56 117 ASP A CA 1
ATOM 908 C C . ASP A 1 117 ? 2.868 5.583 -11.951 1.00 93.56 117 ASP A C 1
ATOM 910 O O . ASP A 1 117 ? 2.502 5.346 -10.794 1.00 93.56 117 ASP A O 1
ATOM 914 N N . LEU A 1 118 ? 4.079 6.093 -12.212 1.00 94.75 118 LEU A N 1
ATOM 915 C CA . LEU A 1 118 ? 5.028 6.499 -11.163 1.00 94.75 118 LEU A CA 1
ATOM 916 C C . LEU A 1 118 ? 4.487 7.679 -10.345 1.00 94.75 118 LEU A C 1
ATOM 918 O O . LEU A 1 118 ? 4.517 7.651 -9.114 1.00 94.75 118 LEU A O 1
ATOM 922 N N . HIS A 1 119 ? 3.941 8.683 -11.031 1.00 93.62 119 HIS A N 1
ATOM 923 C CA . HIS A 1 119 ? 3.384 9.892 -10.433 1.00 93.62 119 HIS A CA 1
ATOM 924 C C . HIS A 1 119 ? 2.209 9.569 -9.497 1.00 93.62 119 HIS A C 1
ATOM 926 O O . HIS A 1 119 ? 2.167 10.016 -8.348 1.00 93.62 119 HIS A O 1
ATOM 932 N N . ARG A 1 120 ? 1.281 8.706 -9.930 1.00 95.88 120 ARG A N 1
ATOM 933 C CA . ARG A 1 120 ? 0.174 8.228 -9.084 1.00 95.88 120 ARG A CA 1
ATOM 934 C C . ARG A 1 120 ? 0.662 7.469 -7.863 1.00 95.88 120 ARG A C 1
ATOM 936 O O . ARG A 1 120 ? 0.081 7.614 -6.788 1.00 95.88 120 ARG A O 1
ATOM 943 N N . LEU A 1 121 ? 1.696 6.646 -8.023 1.00 97.12 121 LEU A N 1
ATOM 944 C CA . LEU A 1 121 ? 2.253 5.903 -6.903 1.00 97.12 121 LEU A CA 1
ATOM 945 C C . LEU A 1 121 ? 2.904 6.840 -5.882 1.00 97.12 121 LEU A C 1
ATOM 947 O O . LEU A 1 121 ? 2.666 6.665 -4.688 1.00 97.12 121 LEU A O 1
ATOM 951 N N . TRP A 1 122 ? 3.662 7.839 -6.339 1.00 97.00 122 TRP A N 1
ATOM 952 C CA . TRP A 1 122 ? 4.251 8.859 -5.472 1.00 97.00 122 TRP A CA 1
ATOM 953 C C . TRP A 1 122 ? 3.190 9.543 -4.606 1.00 97.00 122 TRP A C 1
ATOM 955 O O . TRP A 1 122 ? 3.272 9.500 -3.377 1.00 97.00 122 TRP A O 1
ATOM 965 N N . TRP A 1 123 ? 2.142 10.092 -5.227 1.00 97.25 123 TRP A N 1
ATOM 966 C CA . TRP A 1 123 ? 1.085 10.785 -4.485 1.00 97.25 123 TRP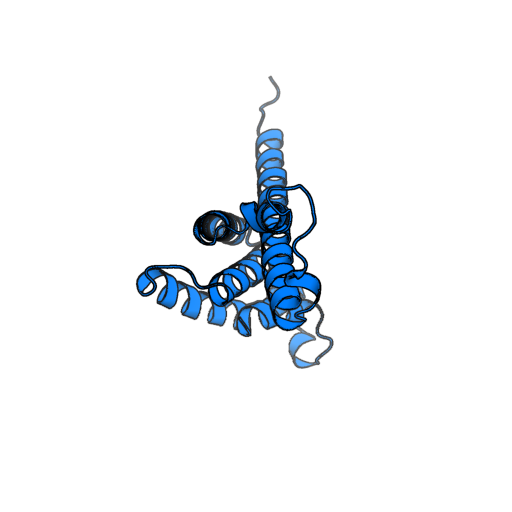 A CA 1
ATOM 967 C C . TRP A 1 123 ? 0.289 9.870 -3.564 1.00 97.25 123 TRP A C 1
ATOM 969 O O . TRP A 1 123 ? -0.087 10.297 -2.475 1.00 97.25 123 TRP A O 1
ATOM 979 N N . ALA A 1 124 ? 0.067 8.611 -3.950 1.00 97.81 124 ALA A N 1
ATOM 980 C CA . ALA A 1 124 ? -0.581 7.641 -3.072 1.00 97.81 124 ALA A CA 1
ATOM 981 C C . ALA A 1 124 ? 0.264 7.351 -1.819 1.00 97.81 124 ALA A C 1
ATOM 983 O O . ALA A 1 124 ? -0.274 7.247 -0.719 1.00 97.81 124 ALA A O 1
ATOM 984 N N . ILE A 1 125 ? 1.590 7.241 -1.959 1.00 98.19 125 ILE A N 1
ATOM 985 C CA . ILE A 1 125 ? 2.500 7.047 -0.820 1.00 98.19 125 ILE A CA 1
ATOM 986 C C . ILE A 1 125 ? 2.526 8.295 0.061 1.00 98.19 125 ILE A C 1
ATOM 988 O O . ILE A 1 125 ? 2.418 8.179 1.281 1.00 98.19 125 ILE A O 1
ATOM 992 N N . TRP A 1 126 ? 2.624 9.475 -0.549 1.00 97.44 126 TRP A N 1
ATOM 993 C CA . TRP A 1 126 ? 2.616 10.744 0.170 1.00 97.44 126 TRP A CA 1
ATOM 994 C C . TRP A 1 126 ? 1.319 10.946 0.965 1.00 97.44 126 TRP A C 1
ATOM 996 O O . TRP A 1 126 ? 1.366 11.305 2.140 1.00 97.44 126 TRP A O 1
ATOM 1006 N N . GLU A 1 127 ? 0.158 10.669 0.362 1.00 97.81 127 GLU A N 1
ATOM 1007 C CA . GLU A 1 127 ? -1.141 10.785 1.035 1.00 97.81 127 GLU A CA 1
ATOM 1008 C C . GLU A 1 127 ? -1.232 9.833 2.233 1.00 97.81 127 GLU A C 1
ATOM 1010 O O . GLU A 1 127 ? -1.676 10.220 3.317 1.00 97.81 127 GLU A O 1
ATOM 1015 N N . LEU A 1 128 ? -0.777 8.593 2.049 1.00 97.19 128 LEU A N 1
ATOM 1016 C CA . LEU A 1 128 ? -0.747 7.578 3.093 1.00 97.19 128 LEU A CA 1
ATOM 1017 C C . LEU A 1 128 ? 0.142 8.003 4.276 1.00 97.19 128 LEU A C 1
ATOM 1019 O O . LEU A 1 128 ? -0.284 7.901 5.429 1.00 97.19 128 LEU A O 1
ATOM 1023 N N . ASP A 1 129 ? 1.344 8.513 4.000 1.00 97.50 129 ASP A N 1
ATOM 1024 C CA . ASP A 1 129 ? 2.283 8.996 5.018 1.00 97.50 129 ASP A CA 1
ATOM 1025 C C . ASP A 1 129 ? 1.742 10.223 5.762 1.00 97.50 129 ASP A C 1
ATOM 1027 O O . ASP A 1 129 ? 1.705 10.244 6.995 1.00 97.50 129 ASP A O 1
ATOM 1031 N N . ALA A 1 130 ? 1.196 11.198 5.031 1.00 97.38 130 ALA A N 1
ATOM 1032 C CA . ALA A 1 130 ? 0.556 12.373 5.615 1.00 97.38 130 ALA A CA 1
ATOM 1033 C C . ALA A 1 130 ? -0.623 11.990 6.527 1.00 97.38 130 ALA A C 1
ATOM 1035 O O . ALA A 1 130 ? -0.785 12.542 7.626 1.00 97.38 130 ALA A O 1
ATOM 1036 N N . PHE A 1 131 ? -1.434 11.012 6.110 1.00 96.06 131 PHE A N 1
ATOM 1037 C CA . PHE A 1 131 ? -2.528 10.491 6.925 1.00 96.06 131 PHE A CA 1
ATOM 1038 C C . PHE A 1 131 ? -2.007 9.843 8.215 1.00 96.06 131 PHE A C 1
ATOM 1040 O O . PHE A 1 131 ? -2.484 10.175 9.304 1.00 96.06 131 PHE A O 1
ATOM 1047 N N . VAL A 1 132 ? -0.996 8.971 8.116 1.00 95.81 132 VAL A N 1
ATOM 1048 C CA . VAL A 1 132 ? -0.369 8.301 9.269 1.00 95.81 132 VAL A CA 1
ATOM 1049 C C . VAL A 1 132 ? 0.258 9.307 10.242 1.00 95.81 132 VAL A C 1
ATOM 1051 O O . VAL A 1 132 ? 0.069 9.192 11.460 1.00 95.81 132 VAL A O 1
ATOM 1054 N N . ALA A 1 133 ? 0.960 10.322 9.739 1.00 94.44 133 ALA A N 1
ATOM 1055 C CA . ALA A 1 133 ? 1.545 11.382 10.559 1.00 94.44 133 ALA A CA 1
ATOM 1056 C C . ALA A 1 133 ? 0.466 12.180 11.314 1.00 94.44 133 ALA A C 1
ATOM 1058 O O . ALA A 1 133 ? 0.604 12.477 12.510 1.00 94.44 133 ALA A O 1
ATOM 1059 N N . THR A 1 134 ? -0.654 12.464 10.643 1.00 94.81 134 THR A N 1
ATOM 1060 C CA . THR A 1 134 ? -1.786 13.197 11.223 1.00 94.81 134 THR A CA 1
ATOM 1061 C C . THR A 1 134 ? -2.432 12.421 12.368 1.00 94.81 134 THR A C 1
ATOM 1063 O O . THR A 1 134 ? -2.595 12.961 13.465 1.00 94.81 134 THR A O 1
ATOM 1066 N N . ILE A 1 135 ? -2.765 11.142 12.161 1.00 91.19 135 ILE A N 1
ATOM 1067 C CA . ILE A 1 135 ? -3.404 10.324 13.207 1.00 91.19 135 ILE A CA 1
ATOM 1068 C C . ILE A 1 135 ? -2.463 10.066 14.393 1.00 91.19 135 ILE A C 1
ATOM 1070 O O . ILE A 1 135 ? -2.907 10.042 15.541 1.00 91.19 135 ILE A O 1
ATOM 1074 N N . SER A 1 136 ? -1.156 9.941 14.140 1.00 85.19 136 SER A N 1
ATOM 1075 C CA . SER A 1 136 ? -0.152 9.724 15.191 1.00 85.19 136 SER A CA 1
ATOM 1076 C C . SER A 1 136 ? -0.017 10.945 16.106 1.00 85.19 136 SER A C 1
ATOM 1078 O O . SER A 1 136 ? 0.145 10.808 17.319 1.00 85.19 136 SER A O 1
ATOM 1080 N N . SER A 1 137 ? -0.172 12.146 15.544 1.00 80.31 137 SER A N 1
ATOM 1081 C CA . SER A 1 137 ? -0.130 13.408 16.292 1.00 80.31 137 SER A CA 1
ATOM 1082 C C . SER A 1 137 ? -1.354 13.605 17.197 1.00 80.31 137 SER A C 1
ATOM 1084 O O . SER A 1 137 ? -1.250 14.214 18.262 1.00 80.31 137 SER A O 1
ATOM 1086 N N . GLN A 1 138 ? -2.515 13.056 16.823 1.00 74.75 138 GLN A N 1
ATOM 1087 C CA . GLN A 1 138 ? -3.739 13.160 17.628 1.00 74.75 138 GLN A CA 1
ATOM 1088 C C . GLN A 1 138 ? -3.687 12.306 18.898 1.00 74.75 138 GLN A C 1
ATOM 1090 O O . GLN A 1 138 ? -4.213 12.715 19.935 1.00 74.75 138 GLN A O 1
ATOM 1095 N N . HIS A 1 139 ? -3.026 11.144 18.851 1.00 62.94 139 HIS A N 1
ATOM 1096 C CA . HIS A 1 139 ? -2.935 10.263 20.016 1.00 62.94 139 HIS A CA 1
ATOM 1097 C C . HIS A 1 139 ? -2.174 10.929 21.176 1.00 62.94 139 HIS A C 1
ATOM 1099 O O . HIS A 1 139 ? -2.612 10.853 22.326 1.00 62.94 139 HIS A O 1
ATOM 1105 N N . PHE A 1 140 ? -1.114 11.684 20.859 1.00 59.50 140 PHE A N 1
ATOM 1106 C CA . PHE A 1 140 ? -0.301 12.414 21.839 1.00 59.50 140 PHE A CA 1
ATOM 1107 C C . PHE A 1 140 ? -1.051 13.553 22.547 1.00 59.50 140 PHE A C 1
ATOM 1109 O O . PHE A 1 140 ? -0.793 13.823 23.720 1.00 59.50 140 PHE A O 1
ATOM 1116 N N . GLY A 1 141 ? -2.003 14.205 21.869 1.00 60.06 141 GLY A N 1
ATOM 1117 C CA . GLY A 1 141 ? -2.785 15.295 22.460 1.00 60.06 141 GLY A CA 1
ATOM 1118 C C . GLY A 1 141 ? -3.710 14.837 23.592 1.00 60.06 141 GLY A C 1
ATOM 1119 O O . GLY A 1 141 ? -3.932 15.579 24.546 1.00 60.06 141 GLY A O 1
ATOM 1120 N N . SER A 1 142 ? -4.215 13.600 23.526 1.00 60.84 142 SER A N 1
ATOM 1121 C CA . SER A 1 142 ? -5.164 13.071 24.519 1.00 60.84 142 SER A CA 1
ATOM 1122 C C . SER A 1 142 ? -4.519 12.666 25.848 1.00 60.84 142 SER A C 1
ATOM 1124 O O . SER A 1 142 ? -5.199 12.609 26.870 1.00 60.84 142 SER A O 1
ATOM 1126 N N . THR A 1 143 ? -3.209 12.413 25.853 1.00 60.34 143 THR A N 1
ATOM 1127 C CA . THR A 1 143 ? -2.473 11.967 27.043 1.00 60.34 143 THR A CA 1
ATOM 1128 C C . THR A 1 143 ? -1.755 13.095 27.776 1.00 60.34 143 THR A C 1
ATOM 1130 O O . THR A 1 143 ? -1.017 12.807 28.713 1.00 60.34 143 THR A O 1
ATOM 1133 N N . SER A 1 144 ? -1.938 14.365 27.393 1.00 55.91 144 SER A N 1
ATOM 1134 C CA . SER A 1 144 ? -1.415 15.478 28.193 1.00 55.91 144 SER A CA 1
ATOM 1135 C C . SER A 1 144 ? -2.188 15.547 29.516 1.00 55.91 144 SER A C 1
ATOM 1137 O O . SER A 1 144 ? -3.376 15.878 29.495 1.00 55.91 144 SER A O 1
ATOM 1139 N N . PRO A 1 145 ? -1.562 15.257 30.673 1.00 58.12 145 PRO A N 1
ATOM 1140 C CA . PRO A 1 145 ? -2.245 15.383 31.945 1.00 58.12 145 PRO A CA 1
ATOM 1141 C C . PRO A 1 145 ? -2.561 16.860 32.176 1.00 58.12 145 PRO A C 1
ATOM 1143 O O . PRO A 1 145 ? -1.692 17.726 32.050 1.00 58.12 145 PRO A O 1
ATOM 1146 N N . VAL A 1 146 ? -3.829 17.135 32.480 1.00 60.69 146 VAL A N 1
ATOM 1147 C CA . VAL A 1 146 ? -4.278 18.425 33.004 1.00 60.69 146 VAL A CA 1
ATOM 1148 C C . VAL A 1 146 ? -3.403 18.739 34.216 1.00 60.69 146 VAL A C 1
ATOM 1150 O O . VAL A 1 146 ? -3.371 17.966 35.174 1.00 60.69 146 VAL A O 1
ATOM 1153 N N . ARG A 1 147 ? -2.629 19.818 34.107 1.00 48.78 1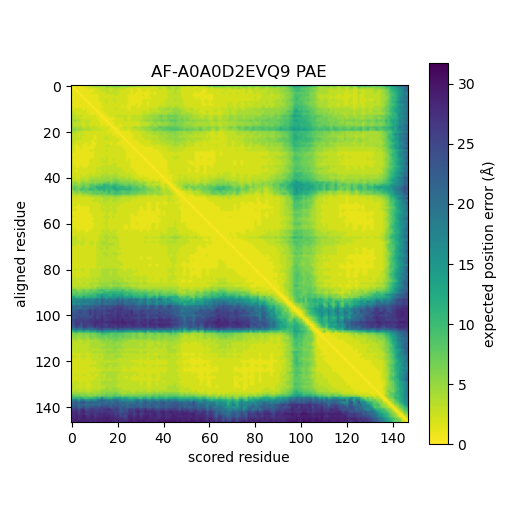47 ARG A N 1
ATOM 1154 C CA . ARG A 1 147 ? -1.774 20.333 35.174 1.00 48.78 147 ARG A CA 1
ATOM 1155 C C . ARG A 1 147 ? -2.597 21.105 36.196 1.00 48.78 147 ARG A C 1
ATOM 1157 O O . ARG A 1 147 ? -3.552 21.788 35.765 1.00 48.78 147 ARG A O 1
#

pLDDT: mean 88.71, std 12.76, range [48.78, 98.19]

Mean predicted aligned error: 6.95 Å